Protein AF-A0A0K8Q7L9-F1 (afdb_monomer)

Mean predicted aligned error: 11.84 Å

Radius of gyration: 21.69 Å; Cα contacts (8 Å, |Δi|>4): 44; chains: 1; bounding box: 37×21×69 Å

Structure (mmCIF, N/CA/C/O backbone):
data_AF-A0A0K8Q7L9-F1
#
_entry.id   AF-A0A0K8Q7L9-F1
#
loop_
_atom_site.group_PDB
_atom_site.id
_atom_site.type_symbol
_atom_site.label_atom_id
_atom_site.label_alt_id
_atom_site.label_comp_id
_atom_site.label_asym_id
_atom_site.label_entity_id
_atom_site.label_seq_id
_atom_site.pdbx_PDB_ins_code
_atom_site.Cartn_x
_atom_site.Cartn_y
_atom_site.Cartn_z
_atom_site.occupancy
_atom_site.B_iso_or_equiv
_atom_site.auth_seq_id
_atom_site.auth_comp_id
_atom_site.auth_asym_id
_atom_site.auth_atom_id
_atom_site.pdbx_PDB_model_num
ATOM 1 N N . MET A 1 1 ? -6.938 12.417 14.239 1.00 57.91 1 MET A N 1
ATOM 2 C CA . MET A 1 1 ? -5.764 12.432 13.337 1.00 57.91 1 MET A CA 1
ATOM 3 C C . MET A 1 1 ? -5.413 11.029 12.838 1.00 57.91 1 MET A C 1
ATOM 5 O O . MET A 1 1 ? -5.596 10.798 11.657 1.00 57.91 1 MET A O 1
ATOM 9 N N . LYS A 1 2 ? -5.012 10.067 13.692 1.00 62.94 2 LYS A N 1
ATOM 10 C CA . LYS A 1 2 ? -4.606 8.714 13.233 1.00 62.94 2 LYS A CA 1
ATOM 11 C C . LYS A 1 2 ? -5.709 7.887 12.538 1.00 62.94 2 LYS A C 1
ATOM 13 O O . LYS A 1 2 ? -5.411 7.181 11.587 1.00 62.94 2 LYS A O 1
ATOM 18 N N . LYS A 1 3 ? -6.975 8.004 12.966 1.00 73.19 3 LYS A N 1
ATOM 19 C CA . LYS A 1 3 ? -8.100 7.255 12.365 1.00 73.19 3 LYS A CA 1
ATOM 20 C C . LYS A 1 3 ? -8.394 7.635 10.911 1.00 73.19 3 LYS A C 1
ATOM 22 O O . LYS A 1 3 ? -8.512 6.746 10.089 1.00 73.19 3 LYS A O 1
ATOM 27 N N . VAL A 1 4 ? -8.402 8.932 10.595 1.00 83.06 4 VAL A N 1
ATOM 28 C CA . VAL A 1 4 ? -8.690 9.432 9.236 1.00 83.06 4 VAL A CA 1
ATOM 29 C C . VAL A 1 4 ? -7.674 8.904 8.219 1.00 83.06 4 VAL A C 1
ATOM 31 O O . VAL A 1 4 ? -8.040 8.504 7.123 1.00 83.06 4 VAL A O 1
ATOM 34 N N . MET A 1 5 ? -6.392 8.839 8.596 1.00 81.94 5 MET A N 1
ATOM 35 C CA . MET A 1 5 ? -5.356 8.261 7.732 1.00 81.94 5 MET A CA 1
ATOM 36 C C . MET A 1 5 ? -5.552 6.756 7.525 1.00 81.94 5 MET A C 1
ATOM 38 O O . MET A 1 5 ? -5.364 6.257 6.418 1.00 81.94 5 MET A O 1
ATOM 42 N N . ALA A 1 6 ? -5.946 6.032 8.576 1.00 82.75 6 ALA A N 1
ATOM 43 C CA . ALA A 1 6 ? -6.202 4.601 8.481 1.00 82.75 6 ALA A CA 1
ATOM 44 C C . ALA A 1 6 ? -7.452 4.281 7.643 1.00 82.75 6 ALA A C 1
ATOM 46 O O . ALA A 1 6 ? -7.427 3.322 6.883 1.00 82.75 6 ALA A O 1
ATOM 47 N N . GLU A 1 7 ? -8.502 5.100 7.737 1.00 84.75 7 GLU A N 1
ATOM 48 C CA . GLU A 1 7 ? -9.723 5.009 6.922 1.00 84.75 7 GLU A CA 1
ATOM 49 C C . GLU A 1 7 ? -9.429 5.240 5.436 1.00 84.75 7 GLU A C 1
ATOM 51 O O . GLU A 1 7 ? -9.748 4.385 4.615 1.00 84.75 7 GLU A O 1
ATOM 56 N N . LEU A 1 8 ? -8.717 6.318 5.095 1.00 86.94 8 LEU A N 1
ATOM 57 C CA . LEU A 1 8 ? -8.317 6.593 3.709 1.00 86.94 8 LEU A CA 1
ATOM 58 C C . LEU A 1 8 ? -7.435 5.480 3.127 1.00 86.94 8 LEU A C 1
ATOM 60 O O . LEU A 1 8 ? -7.625 5.057 1.988 1.00 86.94 8 LEU A O 1
ATOM 64 N N . THR A 1 9 ? -6.475 4.979 3.908 1.00 84.25 9 THR A N 1
ATOM 65 C CA . THR A 1 9 ? -5.589 3.899 3.444 1.00 84.25 9 THR A CA 1
ATOM 66 C C . THR A 1 9 ? -6.364 2.592 3.266 1.00 84.25 9 THR A C 1
ATOM 68 O O . THR A 1 9 ? -6.133 1.872 2.297 1.00 84.25 9 THR A O 1
ATOM 71 N N . ALA A 1 10 ? -7.301 2.291 4.169 1.00 87.12 10 ALA A N 1
ATOM 72 C CA . ALA A 1 10 ? -8.185 1.133 4.080 1.00 87.12 10 ALA A CA 1
ATOM 73 C C . ALA A 1 10 ? -9.043 1.172 2.806 1.00 87.12 10 ALA A C 1
ATOM 75 O O . ALA A 1 10 ? -9.078 0.191 2.065 1.00 87.12 10 ALA A O 1
ATOM 76 N N . GLU A 1 11 ? -9.653 2.319 2.494 1.00 87.31 11 GLU A N 1
ATOM 77 C CA . GLU A 1 11 ? -10.448 2.500 1.272 1.00 87.31 11 GLU A CA 1
ATOM 78 C C . GLU A 1 11 ? -9.625 2.303 -0.007 1.00 87.31 11 GLU A C 1
ATOM 80 O O . GLU A 1 11 ? -10.102 1.681 -0.953 1.00 87.31 11 GLU A O 1
ATOM 85 N N . GLN A 1 12 ? -8.383 2.794 -0.039 1.00 86.44 12 GLN A N 1
ATOM 86 C CA . GLN A 1 12 ? -7.527 2.6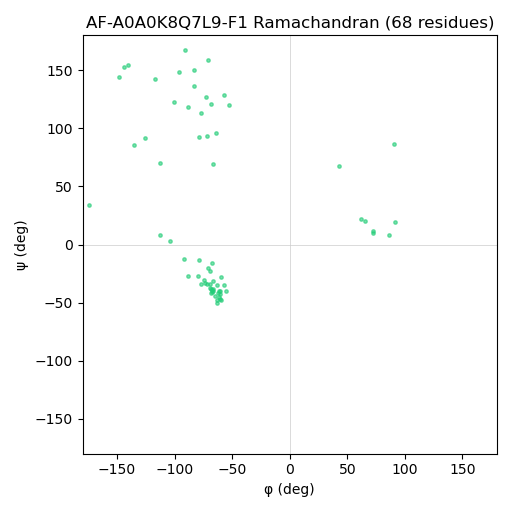93 -1.227 1.00 86.44 12 GLN A CA 1
ATOM 87 C C . GLN A 1 12 ? -6.918 1.300 -1.421 1.00 86.44 12 GLN A C 1
ATOM 89 O O . GLN A 1 12 ? -6.740 0.864 -2.553 1.00 86.44 12 GLN A O 1
ATOM 94 N N . THR A 1 13 ? -6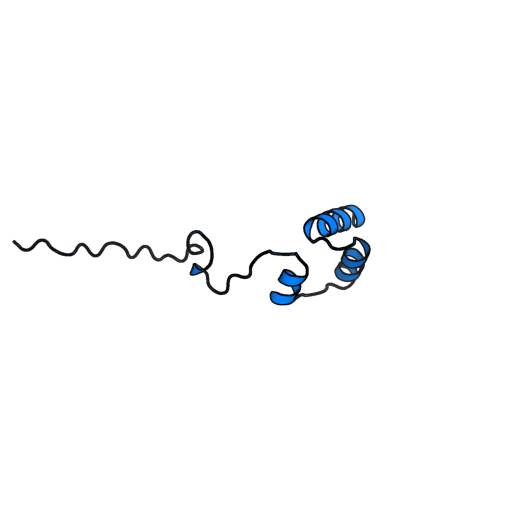.600 0.600 -0.330 1.00 83.75 13 THR A N 1
ATOM 95 C CA . THR A 1 13 ? -5.971 -0.735 -0.375 1.00 83.75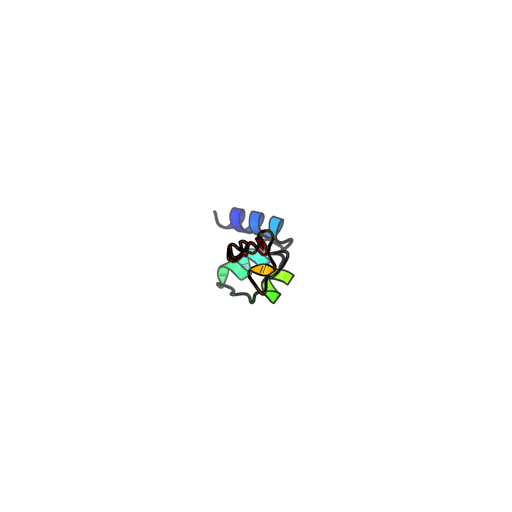 13 THR A CA 1
ATOM 96 C C . THR A 1 13 ? -6.988 -1.879 -0.369 1.00 83.75 13 THR A C 1
ATOM 98 O O . THR A 1 13 ? -6.627 -3.028 -0.613 1.00 83.75 13 THR A O 1
ATOM 101 N N . GLY A 1 14 ? -8.261 -1.596 -0.069 1.00 85.12 14 GLY A N 1
ATOM 102 C CA . GLY A 1 14 ? -9.297 -2.612 0.141 1.00 85.12 14 GLY A CA 1
ATOM 103 C C . GLY A 1 14 ? -9.147 -3.385 1.458 1.00 85.12 14 GLY A C 1
ATOM 104 O O . GLY A 1 14 ? -9.799 -4.412 1.649 1.00 85.12 14 GLY A O 1
ATOM 105 N N . GLN A 1 15 ? -8.281 -2.920 2.361 1.00 86.38 15 GLN A N 1
ATOM 106 C CA . GLN A 1 15 ? -8.055 -3.525 3.672 1.00 86.38 15 GLN A CA 1
ATOM 107 C C . GLN A 1 15 ? -8.974 -2.920 4.729 1.00 86.38 15 GLN A C 1
ATOM 109 O O . GLN A 1 15 ? -9.591 -1.879 4.532 1.00 86.38 15 GLN A O 1
ATOM 114 N N . THR A 1 16 ? -9.059 -3.558 5.894 1.00 87.06 16 THR A N 1
ATOM 115 C CA . THR A 1 16 ? -9.823 -2.998 7.015 1.00 87.06 16 THR A CA 1
ATOM 116 C C . THR A 1 16 ? -8.997 -1.977 7.801 1.00 87.06 16 THR A C 1
ATOM 118 O O . THR A 1 16 ? -7.778 -2.105 7.934 1.00 87.06 16 THR A O 1
ATOM 121 N N . VAL A 1 17 ? -9.672 -0.990 8.397 1.00 86.31 17 VAL A N 1
ATOM 122 C CA . VAL A 1 17 ? -9.044 0.038 9.250 1.00 86.31 17 VAL A CA 1
ATOM 123 C C . VAL A 1 17 ? -8.272 -0.584 10.419 1.00 86.31 17 VAL A C 1
ATOM 125 O O . VAL A 1 17 ? -7.216 -0.087 10.803 1.00 86.31 17 VAL A O 1
ATOM 128 N N . GLU A 1 18 ? -8.763 -1.695 10.971 1.00 84.06 18 GLU A N 1
ATOM 129 C CA . GLU A 1 18 ? -8.120 -2.408 12.079 1.00 84.06 18 GLU A CA 1
ATOM 130 C C . GLU A 1 18 ? -6.799 -3.068 11.652 1.00 84.06 18 GLU A C 1
ATOM 132 O O . GLU A 1 18 ? -5.809 -3.008 12.386 1.00 84.06 18 GLU A O 1
ATOM 137 N N . THR A 1 19 ? -6.745 -3.619 10.433 1.00 85.19 19 THR A N 1
ATOM 138 C CA . THR A 1 19 ? -5.507 -4.146 9.836 1.00 85.19 19 THR A CA 1
ATOM 139 C C . THR A 1 19 ? -4.481 -3.034 9.630 1.00 85.19 19 THR A C 1
ATOM 141 O O . THR A 1 19 ? -3.337 -3.185 10.059 1.00 85.19 19 THR A O 1
ATOM 144 N N . ILE A 1 20 ? -4.898 -1.899 9.057 1.00 85.31 20 ILE A N 1
ATOM 145 C CA . ILE A 1 20 ? -4.016 -0.745 8.834 1.00 85.31 20 ILE A CA 1
ATOM 146 C C . ILE A 1 20 ? -3.484 -0.202 10.161 1.00 85.31 20 ILE A C 1
ATOM 148 O O . ILE A 1 20 ? -2.290 0.046 10.275 1.00 85.31 20 ILE A O 1
ATOM 152 N N . LEU A 1 21 ? -4.331 -0.044 11.183 1.00 83.69 21 LEU A N 1
ATOM 153 C CA . LEU A 1 21 ? -3.899 0.459 12.491 1.00 83.69 21 LEU A CA 1
ATOM 154 C C . LEU A 1 21 ? -2.875 -0.465 13.154 1.00 83.69 21 LEU A C 1
ATOM 156 O O . LEU A 1 21 ? -1.893 0.025 13.705 1.00 83.69 21 LEU A O 1
ATOM 160 N N . LYS A 1 22 ? -3.071 -1.785 13.072 1.00 84.62 22 LYS A N 1
ATOM 161 C CA . LYS A 1 22 ? -2.127 -2.769 13.618 1.00 84.62 22 LYS A CA 1
ATOM 162 C C . LYS A 1 22 ? -0.796 -2.781 12.864 1.00 84.62 22 LYS A C 1
ATOM 164 O O . LYS A 1 22 ? 0.256 -2.893 13.488 1.00 84.62 22 LYS A O 1
ATOM 169 N N . ASP A 1 23 ? -0.844 -2.669 11.539 1.00 82.75 23 ASP A N 1
ATOM 170 C CA . ASP A 1 23 ? 0.352 -2.630 10.696 1.00 82.75 23 ASP A CA 1
ATOM 171 C C . ASP A 1 23 ? 1.108 -1.289 10.850 1.00 82.75 23 ASP A C 1
ATOM 173 O O . ASP A 1 23 ? 2.340 -1.273 10.851 1.00 82.75 23 ASP A O 1
ATOM 177 N N . ASN A 1 24 ? 0.387 -0.179 11.059 1.00 76.44 24 ASN A N 1
ATOM 178 C CA . ASN A 1 24 ? 0.947 1.159 11.284 1.00 76.44 24 ASN A CA 1
ATOM 179 C C . ASN A 1 24 ? 1.552 1.327 12.689 1.00 76.44 24 ASN A C 1
ATOM 181 O O . ASN A 1 24 ? 2.514 2.067 12.850 1.00 76.44 24 ASN A O 1
ATOM 185 N N . ASP A 1 25 ? 1.031 0.624 13.699 1.00 80.31 25 ASP A N 1
ATOM 186 C CA . ASP A 1 25 ? 1.552 0.666 15.076 1.00 80.31 25 ASP A CA 1
ATOM 187 C C . ASP A 1 25 ? 2.937 0.007 15.224 1.00 80.31 25 ASP A C 1
ATOM 189 O O . ASP A 1 25 ? 3.682 0.304 16.156 1.00 80.31 25 ASP A O 1
ATOM 193 N N . ARG A 1 26 ? 3.302 -0.898 14.308 1.00 76.75 26 ARG A N 1
ATOM 194 C CA . ARG A 1 26 ? 4.511 -1.730 14.421 1.00 76.75 26 ARG A CA 1
ATOM 195 C C . ARG A 1 26 ? 5.593 -1.438 13.389 1.00 76.75 26 ARG A C 1
ATOM 197 O O . ARG A 1 26 ? 6.548 -2.209 13.346 1.00 76.75 26 ARG A O 1
ATOM 204 N N . ASP A 1 27 ? 5.449 -0.375 12.598 1.00 76.81 27 ASP A N 1
ATOM 205 C CA . ASP A 1 27 ? 6.298 -0.090 11.434 1.00 76.81 27 ASP A CA 1
ATOM 206 C C . ASP A 1 27 ? 6.550 -1.360 10.616 1.00 76.81 27 ASP A C 1
ATOM 208 O O . ASP A 1 27 ? 7.646 -1.923 10.576 1.00 76.81 27 ASP A O 1
ATOM 212 N N . LYS A 1 28 ? 5.488 -1.874 9.997 1.00 81.31 28 LYS A N 1
ATOM 213 C CA . LYS A 1 28 ? 5.591 -3.069 9.168 1.00 81.31 28 LYS A CA 1
ATOM 214 C C . LYS A 1 28 ? 6.197 -2.724 7.811 1.00 81.31 28 LYS A C 1
ATOM 216 O O . LYS A 1 28 ? 5.585 -2.042 6.994 1.00 81.31 28 LYS A O 1
ATOM 221 N N . TRP A 1 29 ? 7.396 -3.238 7.570 1.00 83.06 29 TRP A N 1
ATOM 222 C CA . TRP A 1 29 ? 8.045 -3.184 6.265 1.00 83.06 29 TRP A CA 1
ATOM 223 C C . TRP A 1 29 ? 7.527 -4.326 5.397 1.00 83.06 29 TRP A C 1
ATOM 225 O O . TRP A 1 29 ? 7.397 -5.458 5.863 1.00 83.06 29 TRP A O 1
ATOM 235 N N . PHE A 1 30 ? 7.239 -4.022 4.136 1.00 83.38 30 PHE A N 1
ATOM 236 C CA . PHE A 1 30 ? 6.720 -4.979 3.166 1.00 83.38 30 PHE A CA 1
ATOM 237 C C . PHE A 1 30 ? 7.717 -5.156 2.028 1.00 83.38 30 PHE A C 1
ATOM 239 O O . PHE A 1 30 ? 8.336 -4.194 1.566 1.00 83.38 30 PHE A O 1
ATOM 246 N N . THR A 1 31 ? 7.842 -6.380 1.532 1.00 89.94 31 THR A N 1
ATOM 247 C CA . THR A 1 31 ? 8.481 -6.624 0.237 1.00 89.94 31 THR A CA 1
ATOM 248 C C . THR A 1 31 ? 7.586 -6.120 -0.898 1.00 89.94 31 THR A C 1
ATOM 250 O O . THR A 1 31 ? 6.369 -5.991 -0.746 1.00 89.94 31 THR A O 1
ATOM 253 N N . ALA A 1 32 ? 8.167 -5.870 -2.075 1.00 86.38 32 ALA A N 1
ATOM 254 C CA . ALA A 1 32 ? 7.414 -5.378 -3.231 1.00 86.38 32 ALA A CA 1
ATOM 255 C C . ALA A 1 32 ? 6.230 -6.298 -3.598 1.00 86.38 32 ALA A C 1
ATOM 257 O O . ALA A 1 32 ? 5.132 -5.824 -3.880 1.00 86.38 32 ALA A O 1
ATOM 258 N N . THR A 1 33 ? 6.427 -7.618 -3.530 1.00 86.69 33 THR A N 1
ATOM 259 C CA . THR A 1 33 ? 5.386 -8.627 -3.777 1.00 86.69 33 THR A CA 1
ATOM 260 C C . THR A 1 33 ? 4.282 -8.628 -2.725 1.00 86.69 33 THR A C 1
ATOM 262 O O . THR A 1 33 ? 3.114 -8.812 -3.064 1.00 86.69 33 THR A O 1
ATOM 265 N N . GLU A 1 34 ? 4.626 -8.422 -1.454 1.00 86.75 34 GLU A N 1
ATOM 266 C CA . GLU A 1 34 ? 3.630 -8.349 -0.382 1.00 86.75 34 GLU A CA 1
ATOM 267 C C . GLU A 1 34 ? 2.780 -7.092 -0.514 1.00 86.75 34 GLU A C 1
ATOM 269 O O . GLU A 1 34 ? 1.564 -7.173 -0.381 1.00 86.75 34 GLU A O 1
ATOM 274 N N . ALA A 1 35 ? 3.394 -5.959 -0.846 1.00 86.94 35 ALA A N 1
ATOM 275 C CA . ALA A 1 35 ? 2.686 -4.702 -1.030 1.00 86.94 35 ALA A CA 1
ATOM 276 C C . ALA A 1 35 ? 1.785 -4.695 -2.284 1.00 86.94 35 ALA A C 1
ATOM 278 O O . ALA A 1 35 ? 0.680 -4.156 -2.230 1.00 86.94 35 ALA A O 1
ATOM 279 N N . LEU A 1 36 ? 2.191 -5.377 -3.365 1.00 87.31 36 LEU A N 1
ATOM 280 C CA . LEU A 1 36 ? 1.329 -5.655 -4.525 1.00 87.31 36 LEU A CA 1
ATOM 281 C C . LEU A 1 36 ? 0.087 -6.461 -4.110 1.00 87.31 36 LEU A C 1
ATOM 283 O O . LEU A 1 36 ? -1.035 -6.097 -4.443 1.00 87.31 36 LEU A O 1
ATOM 287 N N . LYS A 1 37 ? 0.272 -7.538 -3.334 1.00 85.06 37 LYS A N 1
ATOM 288 C CA . LYS A 1 37 ? -0.840 -8.369 -2.840 1.00 85.06 37 LYS A CA 1
ATOM 289 C C . LYS A 1 37 ? -1.734 -7.622 -1.848 1.00 85.06 37 LYS A C 1
ATOM 291 O O . LYS A 1 37 ? -2.925 -7.904 -1.765 1.00 85.06 37 LYS A O 1
ATOM 296 N N . TYR A 1 38 ? -1.152 -6.708 -1.080 1.00 83.38 38 TYR A N 1
ATOM 297 C CA . TYR A 1 38 ? -1.867 -5.895 -0.105 1.00 83.38 38 TYR A CA 1
ATOM 298 C C . TYR A 1 38 ? -2.766 -4.843 -0.763 1.00 83.38 38 TYR A C 1
ATOM 300 O O . TYR A 1 38 ? -3.700 -4.386 -0.114 1.00 83.38 38 TYR A O 1
ATOM 308 N N . GLY A 1 39 ? -2.502 -4.494 -2.028 1.00 83.69 39 GLY A N 1
ATOM 309 C CA . GLY A 1 39 ? -3.241 -3.472 -2.766 1.00 83.69 39 GLY A CA 1
ATOM 310 C C . GLY A 1 39 ? -2.631 -2.076 -2.655 1.00 83.69 39 GLY A C 1
ATOM 311 O O . GLY A 1 39 ? -3.322 -1.096 -2.902 1.00 83.69 39 GLY A O 1
ATOM 312 N N . PHE A 1 40 ? -1.353 -1.953 -2.274 1.00 82.88 40 PHE A N 1
ATOM 313 C CA . PHE A 1 40 ? -0.686 -0.645 -2.264 1.00 82.88 40 PHE A CA 1
ATOM 314 C C . PHE A 1 40 ? -0.357 -0.139 -3.673 1.00 82.88 40 PHE A C 1
ATOM 316 O O . PHE A 1 40 ? -0.362 1.066 -3.908 1.00 82.88 40 PHE A O 1
ATOM 323 N N . PHE A 1 41 ? -0.044 -1.045 -4.601 1.00 84.31 41 PHE A N 1
ATOM 324 C CA . PHE A 1 41 ? 0.312 -0.725 -5.985 1.00 84.31 41 PHE A CA 1
ATOM 325 C C . PHE A 1 41 ? -0.248 -1.807 -6.909 1.00 84.31 41 PHE A C 1
ATOM 327 O O . PHE A 1 41 ? -0.353 -2.955 -6.488 1.00 84.31 41 PHE A O 1
ATOM 334 N N . ASP A 1 42 ? -0.536 -1.476 -8.169 1.00 83.25 42 ASP A N 1
ATOM 335 C CA . ASP A 1 42 ? -1.135 -2.423 -9.126 1.00 83.25 42 ASP A CA 1
ATOM 336 C C . ASP A 1 42 ? -0.112 -3.262 -9.904 1.00 83.25 42 ASP A C 1
ATOM 338 O O . ASP A 1 42 ? -0.423 -4.354 -10.385 1.00 83.25 42 ASP A O 1
ATOM 342 N N . LYS A 1 43 ? 1.108 -2.742 -10.099 1.00 84.06 43 LYS A N 1
ATOM 343 C CA . LYS A 1 43 ? 2.170 -3.392 -10.884 1.00 84.06 43 LYS A CA 1
ATOM 344 C C . LYS A 1 43 ? 3.550 -3.054 -10.331 1.00 84.06 43 LYS A C 1
ATOM 346 O O . LYS A 1 43 ? 3.807 -1.923 -9.933 1.00 84.06 43 LYS A O 1
ATOM 351 N N . ILE A 1 44 ? 4.458 -4.027 -10.385 1.00 85.50 44 ILE A N 1
ATOM 352 C CA . ILE A 1 44 ? 5.879 -3.848 -10.061 1.00 85.50 44 ILE A CA 1
ATOM 353 C C . ILE A 1 44 ? 6.654 -3.727 -11.376 1.00 85.50 44 ILE A C 1
ATOM 355 O O . ILE A 1 44 ? 6.598 -4.629 -12.211 1.00 85.50 44 ILE A O 1
ATOM 359 N N . ALA A 1 45 ? 7.388 -2.631 -11.566 1.00 83.06 45 ALA A N 1
ATOM 360 C CA . ALA A 1 45 ? 8.290 -2.468 -12.702 1.00 83.06 45 ALA A CA 1
ATOM 361 C C . ALA A 1 45 ? 9.679 -3.023 -12.353 1.00 83.06 45 ALA A C 1
ATOM 363 O O . ALA A 1 45 ? 10.332 -2.525 -11.440 1.00 83.06 45 ALA A O 1
ATOM 364 N N . ALA A 1 46 ? 10.135 -4.046 -13.079 1.00 82.44 46 ALA A N 1
ATOM 365 C CA . ALA A 1 46 ? 11.460 -4.638 -12.869 1.00 82.44 46 ALA A CA 1
ATOM 366 C C . ALA A 1 46 ? 12.586 -3.815 -13.518 1.00 82.44 46 ALA A C 1
ATOM 368 O O . ALA A 1 46 ? 13.726 -3.854 -13.063 1.00 82.44 46 ALA A O 1
ATOM 369 N N . HIS A 1 47 ? 12.275 -3.071 -14.581 1.00 79.00 47 HIS A N 1
ATOM 370 C CA . HIS A 1 47 ? 13.219 -2.198 -15.271 1.00 79.00 47 HIS A CA 1
ATOM 371 C C . HIS A 1 47 ? 12.538 -0.892 -15.693 1.00 79.00 47 HIS A C 1
ATOM 373 O O . HIS A 1 47 ? 11.329 -0.845 -15.916 1.00 79.00 47 HIS A O 1
ATOM 379 N N . ALA A 1 48 ? 13.319 0.179 -15.848 1.00 74.19 48 ALA A N 1
ATOM 380 C CA . ALA A 1 48 ? 12.801 1.495 -16.234 1.00 74.19 48 ALA A CA 1
ATOM 381 C C . ALA A 1 48 ? 12.084 1.480 -17.600 1.00 74.19 48 ALA A C 1
ATOM 383 O O . ALA A 1 48 ? 11.131 2.220 -17.817 1.00 74.19 48 ALA A O 1
ATOM 384 N N . GLY A 1 49 ? 12.465 0.569 -18.500 1.00 71.81 49 GLY A N 1
ATOM 385 C CA . GLY A 1 49 ? 11.748 0.356 -19.761 1.00 71.81 49 GLY A CA 1
ATOM 386 C C . GLY A 1 49 ? 10.337 -0.242 -19.621 1.00 71.81 49 GLY A C 1
ATOM 387 O O . GLY A 1 49 ? 9.579 -0.180 -20.582 1.00 71.81 49 GLY A O 1
ATOM 388 N N . SER A 1 50 ? 9.965 -0.827 -18.472 1.00 71.75 50 SER A N 1
ATOM 389 C CA . SER A 1 50 ? 8.644 -1.457 -18.282 1.00 71.75 50 SER A CA 1
ATOM 390 C C . SER A 1 50 ? 7.525 -0.447 -18.014 1.00 71.75 50 SER A C 1
ATOM 392 O O . SER A 1 50 ? 6.354 -0.824 -18.032 1.00 71.75 50 SER A O 1
ATOM 394 N N . VAL A 1 51 ? 7.860 0.811 -17.711 1.00 76.31 51 VAL A N 1
ATOM 395 C CA . VAL A 1 51 ? 6.874 1.864 -17.440 1.00 76.31 51 VAL A CA 1
ATOM 396 C C . VAL A 1 51 ? 6.612 2.699 -18.693 1.00 76.31 51 VAL A C 1
ATOM 398 O O . VAL A 1 51 ? 7.495 2.893 -19.532 1.00 76.31 51 VAL A O 1
ATOM 401 N N . ALA A 1 52 ? 5.386 3.208 -18.829 1.00 72.12 52 ALA A N 1
ATOM 402 C CA . ALA A 1 52 ? 5.016 4.076 -19.942 1.00 72.12 52 ALA A CA 1
ATOM 403 C C . ALA A 1 52 ? 5.941 5.309 -19.986 1.00 72.12 52 ALA A C 1
ATOM 405 O O . ALA A 1 52 ? 6.159 5.961 -18.967 1.00 72.12 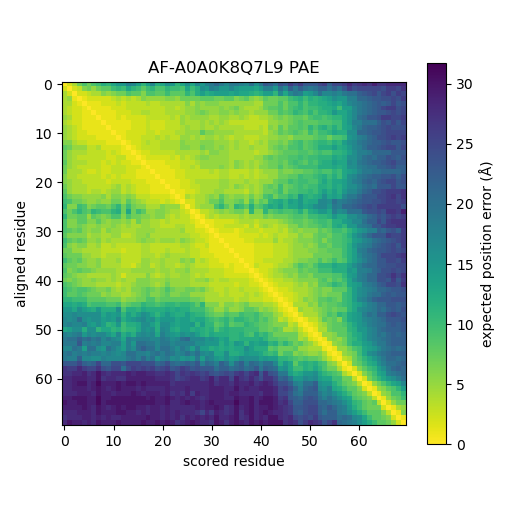52 ALA A O 1
ATOM 406 N N . GLY A 1 53 ? 6.526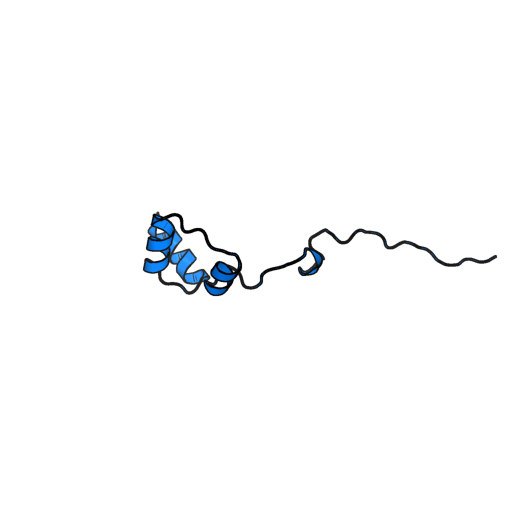 5.594 -21.154 1.00 72.69 53 GLY A N 1
ATOM 407 C CA . GLY A 1 53 ? 7.547 6.641 -21.318 1.00 72.69 53 GLY A CA 1
ATOM 408 C C . GLY A 1 53 ? 8.988 6.194 -21.027 1.00 72.69 53 GLY A C 1
ATOM 409 O O . GLY A 1 53 ? 9.889 7.028 -20.980 1.00 72.69 53 GLY A O 1
ATOM 410 N N . GLY A 1 54 ? 9.231 4.892 -20.817 1.00 69.00 54 GLY A N 1
ATOM 411 C CA . GLY A 1 54 ? 10.577 4.327 -20.653 1.00 69.00 54 GLY A CA 1
ATOM 412 C C . GLY A 1 54 ? 11.320 4.795 -19.400 1.00 69.00 54 GLY A C 1
ATOM 413 O O . GLY A 1 54 ? 12.551 4.751 -19.357 1.00 69.00 54 GLY A O 1
ATOM 414 N N . GLY A 1 55 ? 10.583 5.295 -18.403 1.00 68.12 55 GLY A N 1
ATOM 415 C CA . GLY A 1 55 ? 11.111 5.670 -17.090 1.00 68.12 55 GLY A CA 1
ATOM 416 C C . GLY A 1 55 ? 12.159 6.781 -17.132 1.00 68.12 55 GLY A C 1
ATOM 417 O O . GLY A 1 55 ? 12.984 6.859 -16.230 1.00 68.12 55 GLY A O 1
ATOM 418 N N . GLY A 1 56 ? 12.182 7.589 -18.200 1.00 67.81 56 GLY A N 1
ATOM 419 C CA . GLY A 1 56 ? 13.221 8.600 -18.422 1.00 67.81 56 GLY A CA 1
ATOM 420 C C . GLY A 1 56 ? 14.587 8.028 -18.827 1.00 67.81 56 GLY A C 1
ATOM 421 O O . GLY A 1 56 ? 15.561 8.769 -18.871 1.00 67.81 56 GLY A O 1
ATOM 422 N N . THR A 1 57 ? 14.666 6.727 -19.132 1.00 67.31 57 THR A N 1
ATOM 423 C CA . THR A 1 57 ? 15.910 6.024 -19.510 1.00 67.31 57 THR A CA 1
ATOM 424 C C . THR A 1 57 ? 16.026 5.730 -21.003 1.00 67.31 57 THR A C 1
ATOM 426 O O . THR A 1 57 ? 16.997 5.105 -21.428 1.00 67.31 57 THR A O 1
ATOM 429 N N . GLN A 1 58 ? 15.061 6.176 -21.818 1.00 61.94 58 GLN A N 1
ATOM 430 C CA . GLN A 1 58 ? 15.230 6.185 -23.270 1.00 61.94 58 GLN A CA 1
ATOM 431 C C . GLN A 1 58 ? 16.366 7.157 -23.590 1.00 61.94 58 GLN A C 1
ATOM 433 O O . GLN A 1 58 ? 16.162 8.367 -23.657 1.00 61.94 58 GLN A O 1
ATOM 438 N N . ASN A 1 59 ? 17.578 6.620 -23.746 1.00 58.19 59 ASN A N 1
ATOM 439 C CA . ASN A 1 59 ? 18.665 7.353 -24.368 1.00 58.19 59 ASN A CA 1
ATOM 440 C C . ASN A 1 59 ? 18.137 7.850 -25.712 1.00 58.19 59 ASN A C 1
ATOM 442 O O . ASN A 1 59 ? 17.726 7.056 -26.559 1.00 58.19 59 ASN A O 1
ATOM 446 N N . ALA A 1 60 ? 18.129 9.168 -25.889 1.00 55.09 60 ALA A N 1
ATOM 447 C CA . ALA A 1 60 ? 17.929 9.811 -27.173 1.00 55.09 60 ALA A CA 1
ATOM 448 C C . ALA A 1 60 ? 19.129 9.484 -28.084 1.00 55.09 60 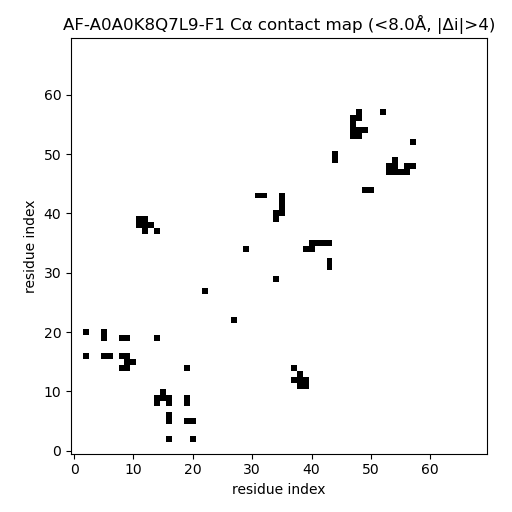ALA A C 1
ATOM 450 O O . ALA A 1 60 ? 19.968 10.330 -28.361 1.00 55.09 60 ALA A O 1
ATOM 451 N N . SER A 1 61 ? 19.252 8.228 -28.509 1.00 56.81 61 SER A N 1
ATOM 452 C CA . SER A 1 61 ? 20.180 7.77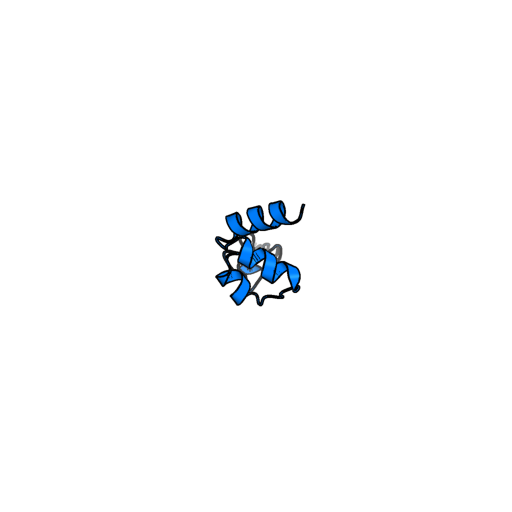8 -29.542 1.00 56.81 61 SER A CA 1
ATOM 453 C C . SER A 1 61 ? 19.349 7.345 -30.744 1.00 56.81 61 SER A C 1
ATOM 455 O O . SER A 1 61 ? 19.182 6.161 -31.022 1.00 56.81 61 SER A O 1
ATOM 457 N N . GLY A 1 62 ? 18.749 8.335 -31.400 1.00 50.59 62 GLY A N 1
ATOM 458 C CA . GLY A 1 62 ? 18.015 8.184 -32.649 1.00 50.59 62 GLY A CA 1
ATOM 459 C C . GLY A 1 62 ? 18.429 9.304 -33.590 1.00 50.59 62 GLY A C 1
ATOM 460 O O . GLY A 1 62 ? 17.804 10.358 -33.604 1.00 50.59 62 GLY A O 1
ATOM 461 N N . GLY A 1 63 ? 19.520 9.083 -34.322 1.00 45.84 63 GLY A N 1
ATOM 462 C CA . GLY A 1 63 ? 20.042 10.028 -35.303 1.00 45.84 63 GLY A CA 1
ATOM 463 C C . GLY A 1 63 ? 21.228 9.489 -36.102 1.00 45.84 63 GLY A C 1
ATOM 464 O O . GLY A 1 63 ? 22.124 10.255 -36.430 1.00 45.84 63 GLY A O 1
ATOM 465 N N . GLU A 1 64 ? 21.274 8.184 -36.394 1.00 48.97 64 GLU A N 1
ATOM 466 C CA . GLU A 1 64 ? 22.123 7.679 -37.478 1.00 48.97 64 GLU A CA 1
ATOM 467 C C . GLU A 1 64 ? 21.399 7.950 -38.802 1.00 48.97 64 GLU A C 1
ATOM 469 O O . GLU A 1 64 ? 20.556 7.175 -39.253 1.00 48.97 64 GLU A O 1
ATOM 474 N N . THR A 1 65 ? 21.695 9.099 -39.410 1.00 50.34 65 THR A N 1
ATOM 475 C CA . THR A 1 65 ? 21.295 9.402 -40.785 1.00 50.34 65 THR A CA 1
ATOM 476 C C . THR A 1 65 ? 22.149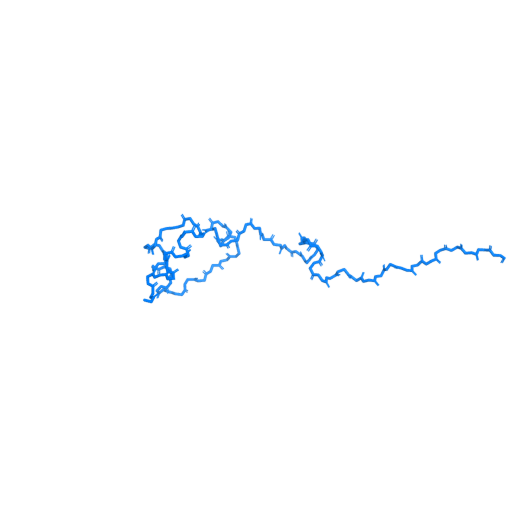 8.548 -41.720 1.00 50.34 65 THR A C 1
ATOM 478 O O . THR A 1 65 ? 23.274 8.904 -42.065 1.00 50.34 65 THR A O 1
ATOM 481 N N . SER A 1 66 ? 21.629 7.380 -42.088 1.00 50.38 66 SER A N 1
ATOM 482 C CA . SER A 1 66 ? 22.168 6.563 -43.171 1.00 50.38 66 SER A CA 1
ATOM 483 C C . SER A 1 66 ? 21.847 7.215 -44.523 1.00 50.38 66 SER A C 1
ATOM 485 O O . SER A 1 66 ? 20.685 7.493 -44.808 1.00 50.38 66 SER A O 1
ATOM 487 N N . GLY A 1 67 ? 22.879 7.420 -45.347 1.00 49.97 67 GLY A N 1
ATOM 488 C CA . GLY A 1 67 ? 22.772 7.385 -46.809 1.00 49.97 67 GLY A CA 1
ATOM 489 C C . GLY A 1 67 ? 22.454 8.690 -47.544 1.00 49.97 67 GLY A C 1
ATOM 490 O O . GLY A 1 67 ? 21.324 8.895 -47.972 1.00 49.97 67 GLY A O 1
ATOM 491 N N . THR A 1 68 ? 23.491 9.474 -47.852 1.00 47.19 68 THR A N 1
ATOM 492 C CA . THR A 1 68 ? 23.567 10.167 -49.150 1.00 47.19 68 THR A CA 1
ATOM 493 C C . THR A 1 68 ? 24.905 9.801 -49.782 1.00 47.19 68 THR A C 1
ATOM 495 O O . THR A 1 68 ? 25.924 10.427 -49.502 1.00 47.19 68 THR A O 1
ATOM 498 N N . GLU A 1 69 ? 24.902 8.741 -50.590 1.00 43.59 69 GLU A N 1
ATOM 499 C CA . GLU A 1 69 ? 25.912 8.557 -51.631 1.00 43.59 69 GLU A CA 1
ATOM 500 C C . GLU A 1 69 ? 25.688 9.639 -52.700 1.00 43.59 69 GLU A C 1
ATOM 502 O O . GLU A 1 69 ? 24.602 9.732 -53.278 1.00 43.59 69 GLU A O 1
ATOM 507 N N . ILE A 1 70 ? 26.716 10.458 -52.931 1.00 55.19 70 ILE A N 1
ATOM 508 C CA . ILE A 1 70 ? 26.978 11.173 -54.187 1.00 55.19 70 ILE A CA 1
ATOM 509 C C . ILE A 1 70 ? 28.417 10.894 -54.600 1.00 55.19 70 ILE A C 1
ATOM 511 O O . ILE A 1 70 ? 29.286 10.872 -53.696 1.00 55.19 70 ILE A O 1
#

pLDDT: mean 75.38, std 13.05, range [43.59, 89.94]

Nearest PDB structures (foldseek):
  3st9-assembly1_F  TM=9.622E-01  e=1.524E-02  Staphylococcus aureus subsp. aureus MW2
  7m1l-assembly1_E  TM=9.125E-01  e=4.608E-02  Pseudomonas aeruginosa
  4jcq-assembly1_H  TM=9.561E-01  e=7.267E-02  Listeria monocytogenes EGD-e
  7ekq-assembly1_K  TM=9.354E-01  e=1.193E+00  Chlamydomonas reinhardtii

Foldseek 3Di:
DLQVVLVVVCVQQVHDSVVSVVCVVPVDDDDPVRCCVSRVDVDDDPACCVDPPSVPPPPPPPDPPDDDDD

Sequence (70 aa):
MKKVMAELTAEQTGQTVETILKDNDRDKWFT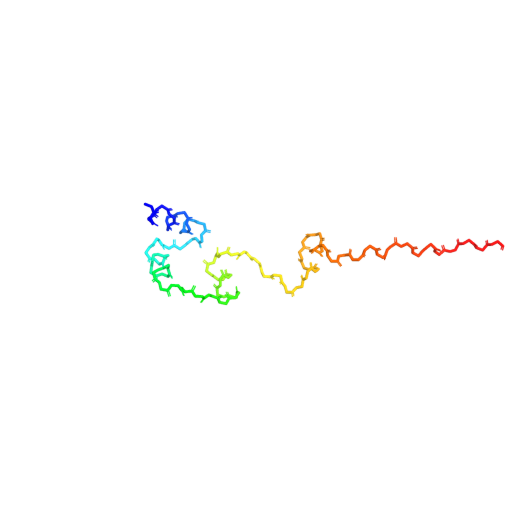ATEALKYGFFDKIAAHAGSVAGGGGTQNASGGETSGTEI

Solvent-accessible surface area (backbone atoms only — not comparable to full-atom values): 4564 Å² total; per-residue (Å²): 115,74,62,60,56,25,46,56,50,13,69,68,29,74,47,53,44,68,57,44,49,58,43,64,75,64,71,67,83,70,54,74,69,54,34,41,74,55,36,78,43,96,76,85,72,92,47,51,71,71,39,92,80,24,62,80,64,66,72,90,81,82,79,85,82,78,83,83,89,127

Secondary structure (DSSP, 8-state):
-HHHHHHHHHHHHT--HHHHHHHHHTT----HHHHHHHTS-S---SSGGGSTTGGG--------------